Protein AF-A0A7Z9Y4Q0-F1 (afdb_monomer_lite)

Structure (mmCIF, N/CA/C/O backbone):
data_AF-A0A7Z9Y4Q0-F1
#
_entry.id   AF-A0A7Z9Y4Q0-F1
#
loop_
_atom_site.group_PDB
_atom_site.id
_atom_site.type_symbol
_atom_site.label_atom_id
_atom_site.label_alt_id
_atom_site.label_comp_id
_atom_site.label_asym_id
_atom_site.label_entity_id
_atom_site.label_seq_id
_atom_site.pdbx_PDB_ins_code
_atom_site.Cartn_x
_atom_site.Cartn_y
_atom_site.Cartn_z
_atom_site.occupancy
_atom_site.B_iso_or_equiv
_atom_site.auth_seq_id
_atom_site.auth_comp_id
_atom_site.auth_asym_id
_atom_site.auth_atom_id
_atom_site.pdbx_PDB_model_num
ATOM 1 N N . MET A 1 1 ? 38.533 -60.252 36.536 1.00 55.41 1 MET A N 1
ATOM 2 C CA . MET A 1 1 ? 38.771 -59.590 35.233 1.00 55.41 1 MET A CA 1
ATOM 3 C C . MET A 1 1 ? 37.546 -59.769 34.338 1.00 55.41 1 MET A C 1
ATOM 5 O O . MET A 1 1 ? 37.324 -60.876 33.869 1.00 55.41 1 MET A O 1
ATOM 9 N N . PRO A 1 2 ? 36.738 -58.717 34.130 1.00 46.12 2 PRO A N 1
ATOM 10 C CA . PRO A 1 2 ? 36.071 -58.530 32.841 1.00 46.12 2 PRO A CA 1
ATOM 11 C C . PRO A 1 2 ? 36.189 -57.073 32.365 1.00 46.12 2 PRO A C 1
ATOM 13 O O . PRO A 1 2 ? 35.669 -56.142 32.977 1.00 46.12 2 PRO A O 1
ATOM 16 N N . ARG A 1 3 ? 36.888 -56.881 31.244 1.00 55.41 3 ARG A N 1
ATOM 17 C CA . ARG A 1 3 ? 36.923 -55.628 30.482 1.00 55.41 3 ARG A CA 1
ATOM 18 C C . ARG A 1 3 ? 35.743 -55.606 29.503 1.00 55.41 3 ARG A C 1
ATOM 20 O O . ARG A 1 3 ? 35.457 -56.616 28.870 1.00 55.41 3 ARG A O 1
ATOM 27 N N . GLY A 1 4 ? 35.144 -54.430 29.295 1.00 58.31 4 GLY A N 1
ATOM 28 C CA . GLY A 1 4 ? 34.694 -54.064 27.945 1.00 58.31 4 GLY A CA 1
ATOM 29 C C . GLY A 1 4 ? 33.195 -53.974 27.637 1.00 58.31 4 GLY A C 1
ATOM 30 O O . GLY A 1 4 ? 32.804 -54.388 26.549 1.00 58.31 4 GLY A O 1
ATOM 31 N N . ARG A 1 5 ? 32.350 -53.369 28.487 1.00 57.22 5 ARG A N 1
ATOM 32 C CA . ARG A 1 5 ? 30.975 -52.980 28.076 1.00 57.22 5 ARG A CA 1
ATOM 33 C C . ARG A 1 5 ? 30.502 -51.604 28.569 1.00 57.22 5 ARG A C 1
ATOM 35 O O . ARG A 1 5 ? 29.332 -51.443 28.880 1.00 57.22 5 ARG A O 1
ATOM 42 N N . MET A 1 6 ? 31.370 -50.590 28.610 1.00 52.97 6 MET A N 1
ATOM 43 C CA . MET A 1 6 ? 30.935 -49.210 28.921 1.00 52.97 6 MET A CA 1
ATOM 44 C C . MET A 1 6 ? 31.474 -48.119 27.984 1.00 52.97 6 MET A C 1
ATOM 46 O O . MET A 1 6 ? 31.321 -46.941 28.262 1.00 52.97 6 MET A O 1
ATOM 50 N N . ALA A 1 7 ? 32.033 -48.479 26.825 1.00 54.50 7 ALA A N 1
ATOM 51 C CA . ALA A 1 7 ? 32.559 -47.499 25.863 1.00 54.50 7 ALA A CA 1
ATOM 52 C C . ALA A 1 7 ? 31.745 -47.387 24.556 1.00 54.50 7 ALA A C 1
ATOM 54 O O . ALA A 1 7 ? 32.204 -46.786 23.594 1.00 54.50 7 ALA A O 1
ATOM 55 N N . ARG A 1 8 ? 30.534 -47.965 24.484 1.00 54.72 8 ARG A N 1
ATOM 56 C CA . ARG A 1 8 ? 29.676 -47.927 23.273 1.00 54.72 8 ARG A CA 1
ATOM 57 C C . ARG A 1 8 ? 28.253 -47.408 23.511 1.00 54.72 8 ARG A C 1
ATOM 59 O O . ARG A 1 8 ? 27.342 -47.725 22.759 1.00 54.72 8 ARG A O 1
ATOM 66 N N . ARG A 1 9 ? 28.047 -46.597 24.553 1.00 51.66 9 ARG A N 1
ATOM 67 C CA . ARG A 1 9 ? 26.788 -45.849 24.776 1.00 51.66 9 ARG A CA 1
ATOM 68 C C . ARG A 1 9 ? 26.972 -44.329 24.876 1.00 51.66 9 ARG A C 1
ATOM 70 O O . ARG A 1 9 ? 26.021 -43.624 25.171 1.00 51.66 9 ARG A O 1
ATOM 77 N N . MET A 1 10 ? 28.162 -43.824 24.551 1.00 49.72 10 MET A N 1
ATOM 78 C CA . MET A 1 10 ? 28.512 -42.394 24.595 1.00 49.72 10 MET A CA 1
ATOM 79 C C . MET A 1 10 ? 28.909 -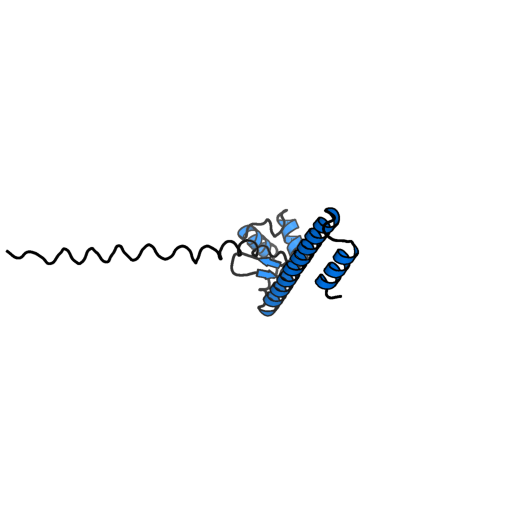41.837 23.209 1.00 49.72 10 MET A C 1
ATOM 81 O O . MET A 1 10 ? 29.642 -40.863 23.122 1.00 49.72 10 MET A O 1
ATOM 85 N N . ALA A 1 11 ? 28.463 -42.456 22.107 1.00 51.47 11 ALA A N 1
ATOM 86 C CA . ALA A 1 11 ? 28.828 -42.036 20.740 1.00 51.47 11 ALA A CA 1
ATOM 87 C C . ALA A 1 11 ? 27.633 -41.852 19.781 1.00 51.47 11 ALA A C 1
ATOM 89 O O . ALA A 1 11 ? 27.819 -41.604 18.595 1.00 51.47 11 ALA A O 1
ATOM 90 N N . HIS A 1 12 ? 26.395 -41.926 20.283 1.00 49.66 12 HIS A N 1
ATOM 91 C CA . HIS A 1 12 ? 25.188 -41.642 19.487 1.00 49.66 12 HIS A CA 1
ATOM 92 C C . HIS A 1 12 ? 24.415 -40.402 19.964 1.00 49.66 12 HIS A C 1
ATOM 94 O O . HIS A 1 12 ? 23.360 -40.087 19.419 1.00 49.66 12 HIS A O 1
ATOM 100 N N . MET A 1 13 ? 24.956 -39.652 20.932 1.00 51.56 13 MET A N 1
ATOM 101 C CA . MET A 1 13 ? 24.313 -38.461 21.507 1.00 51.56 13 MET A CA 1
ATOM 102 C C . MET A 1 13 ? 24.942 -37.128 21.058 1.00 51.56 13 MET A C 1
ATOM 104 O O . MET A 1 13 ? 24.653 -36.087 21.634 1.00 51.56 13 MET A O 1
ATOM 108 N N . THR A 1 14 ? 25.776 -37.129 20.013 1.00 52.44 14 THR A N 1
ATOM 109 C CA . THR A 1 14 ? 26.427 -35.911 19.477 1.00 52.44 14 THR A CA 1
ATOM 110 C C . THR A 1 14 ? 26.323 -35.758 17.954 1.00 52.44 14 THR A C 1
ATOM 112 O O . THR A 1 14 ? 26.947 -34.873 17.380 1.00 52.44 14 THR A O 1
ATOM 115 N N . ALA A 1 15 ? 25.466 -36.540 17.285 1.00 52.34 15 ALA A N 1
ATOM 116 C CA . ALA A 1 15 ? 25.267 -36.483 15.827 1.00 52.34 15 ALA A CA 1
ATOM 117 C C . ALA A 1 15 ? 23.812 -36.183 15.398 1.00 52.34 15 ALA A C 1
ATOM 119 O O . ALA A 1 15 ? 23.385 -36.554 14.309 1.00 52.34 15 ALA A O 1
ATOM 120 N N . ARG A 1 16 ? 23.025 -35.500 16.245 1.00 50.88 16 ARG A N 1
ATOM 121 C CA . ARG A 1 16 ? 21.667 -34.997 15.917 1.00 50.88 16 ARG A CA 1
ATOM 122 C C . ARG A 1 16 ? 21.497 -33.482 16.094 1.00 50.88 16 ARG A C 1
ATOM 124 O O . ARG A 1 16 ? 20.386 -32.969 16.141 1.00 50.88 16 ARG A O 1
ATOM 131 N N . ARG A 1 17 ? 22.599 -32.736 16.146 1.00 51.94 17 ARG A N 1
ATOM 132 C CA . ARG A 1 17 ? 22.615 -31.268 16.093 1.00 51.94 17 ARG A CA 1
ATOM 133 C C . ARG A 1 17 ? 23.645 -30.860 15.055 1.00 51.94 17 ARG A C 1
ATOM 135 O O . ARG A 1 17 ? 24.815 -30.831 15.400 1.00 51.94 17 ARG A O 1
ATOM 142 N N . ARG A 1 18 ? 23.213 -30.627 13.809 1.00 50.28 18 ARG A N 1
ATOM 143 C CA . ARG A 1 18 ? 23.901 -29.901 12.706 1.00 50.28 18 ARG A CA 1
ATOM 144 C C . ARG A 1 18 ? 23.448 -30.457 11.348 1.00 50.28 18 ARG A C 1
ATOM 146 O O . ARG A 1 18 ? 24.232 -31.037 10.614 1.00 50.28 18 ARG A O 1
ATOM 153 N N . ARG A 1 19 ? 22.157 -30.327 11.032 1.00 48.06 19 ARG A N 1
ATOM 154 C CA . ARG A 1 19 ? 21.608 -30.414 9.657 1.00 48.06 19 ARG A CA 1
ATOM 155 C C . ARG A 1 19 ? 20.165 -29.892 9.638 1.00 48.06 19 ARG A C 1
ATOM 157 O O . ARG A 1 19 ? 19.253 -30.547 9.168 1.00 48.06 19 ARG A O 1
ATOM 164 N N . MET A 1 20 ? 19.935 -28.723 10.233 1.00 48.62 20 MET A N 1
ATOM 165 C CA . MET A 1 20 ? 18.622 -28.052 10.226 1.00 48.62 20 MET A CA 1
ATOM 166 C C . MET A 1 20 ? 18.779 -26.527 10.252 1.00 48.62 20 MET A C 1
ATOM 168 O O . MET A 1 20 ? 18.068 -25.805 10.931 1.00 48.62 20 MET A O 1
ATOM 172 N N . THR A 1 21 ? 19.741 -26.021 9.495 1.00 52.03 21 THR A N 1
ATOM 173 C CA . THR A 1 21 ? 19.941 -24.593 9.223 1.00 52.03 21 THR A CA 1
ATOM 174 C C . THR A 1 21 ? 20.580 -24.576 7.843 1.00 52.03 21 THR A C 1
ATOM 176 O O . THR A 1 21 ? 21.736 -24.950 7.745 1.00 52.03 21 THR A O 1
ATOM 179 N N . VAL A 1 22 ? 19.824 -24.540 6.742 1.00 49.81 22 VAL A N 1
ATOM 180 C CA . VAL A 1 22 ? 19.744 -23.326 5.903 1.00 49.81 22 VAL A CA 1
ATOM 181 C C . VAL A 1 22 ? 18.363 -23.163 5.231 1.00 49.81 22 VAL A C 1
ATOM 183 O O . VAL A 1 22 ? 18.020 -22.074 4.790 1.00 49.81 22 VAL A O 1
ATOM 186 N N . ARG A 1 23 ? 17.483 -24.176 5.211 1.00 50.44 23 ARG A N 1
ATOM 187 C CA . ARG A 1 23 ? 16.223 -24.078 4.434 1.00 50.44 23 ARG A CA 1
ATOM 188 C C . ARG A 1 23 ? 15.081 -23.299 5.104 1.00 50.44 23 ARG A C 1
ATOM 190 O O . ARG A 1 23 ? 14.079 -23.018 4.460 1.00 50.44 23 ARG A O 1
ATOM 197 N N . ARG A 1 24 ? 15.224 -22.914 6.377 1.00 49.34 24 ARG A N 1
ATOM 198 C CA . ARG A 1 24 ? 14.194 -22.174 7.142 1.00 49.34 24 ARG A CA 1
ATOM 199 C C . ARG A 1 24 ? 14.484 -20.683 7.331 1.00 49.34 24 ARG A C 1
ATOM 201 O O . ARG A 1 24 ? 13.749 -20.016 8.054 1.00 49.34 24 ARG A O 1
ATOM 208 N N . MET A 1 25 ? 15.541 -20.158 6.706 1.00 41.62 25 MET A N 1
ATOM 209 C CA . MET A 1 25 ? 15.974 -18.772 6.929 1.00 41.62 25 MET A CA 1
ATOM 210 C C . MET A 1 25 ? 15.706 -17.825 5.752 1.00 41.62 25 MET A C 1
ATOM 212 O O . MET A 1 25 ? 15.742 -16.615 5.946 1.00 41.62 25 MET A O 1
ATOM 216 N N . MET A 1 26 ? 15.346 -18.333 4.567 1.00 41.91 26 MET A N 1
ATOM 217 C CA . MET A 1 26 ? 15.029 -17.473 3.414 1.00 41.91 26 MET A CA 1
ATOM 218 C C . MET A 1 26 ? 13.556 -17.046 3.324 1.00 41.91 26 MET A C 1
ATOM 220 O O . MET A 1 26 ? 13.262 -16.019 2.723 1.00 41.91 26 MET A O 1
ATOM 224 N N . THR A 1 27 ? 12.619 -17.725 3.994 1.00 50.84 27 THR A N 1
ATOM 225 C CA . THR A 1 27 ? 11.202 -17.302 3.992 1.00 50.84 27 THR A CA 1
ATOM 226 C C . THR A 1 27 ? 10.884 -16.199 5.006 1.00 50.84 27 THR A C 1
ATOM 228 O O . THR A 1 27 ? 9.819 -15.590 4.943 1.00 50.84 27 THR A O 1
ATOM 231 N N . ARG A 1 28 ? 11.804 -15.887 5.932 1.00 49.44 28 ARG A N 1
ATOM 232 C CA . ARG A 1 28 ? 11.578 -14.873 6.980 1.00 49.44 28 ARG A CA 1
ATOM 233 C C . ARG A 1 28 ? 11.898 -13.440 6.557 1.00 49.44 28 ARG A C 1
ATOM 235 O O . ARG A 1 28 ? 11.404 -12.521 7.202 1.00 49.44 28 ARG A O 1
ATOM 242 N N . ARG A 1 29 ? 12.664 -13.230 5.479 1.00 46.72 29 ARG A N 1
ATOM 243 C CA . ARG A 1 29 ? 12.929 -11.874 4.962 1.00 46.72 29 ARG A CA 1
ATOM 244 C C . ARG A 1 29 ? 11.830 -11.337 4.040 1.00 46.72 29 ARG A C 1
ATOM 246 O O . ARG A 1 29 ? 11.662 -10.129 3.995 1.00 46.72 29 ARG A O 1
ATOM 253 N N . ARG A 1 30 ? 11.015 -12.194 3.406 1.00 47.81 30 ARG A N 1
ATOM 254 C CA . ARG A 1 30 ? 9.856 -11.743 2.605 1.00 47.81 30 ARG A CA 1
ATOM 255 C C . ARG A 1 30 ? 8.615 -11.379 3.434 1.00 47.81 30 ARG A C 1
ATOM 257 O O . ARG A 1 30 ? 7.822 -10.561 3.004 1.00 47.81 30 ARG A O 1
ATOM 264 N N . ARG A 1 31 ? 8.463 -11.915 4.652 1.00 50.53 31 ARG A N 1
ATOM 265 C CA . ARG A 1 31 ? 7.268 -11.681 5.496 1.00 50.53 31 ARG A CA 1
ATOM 266 C C . ARG A 1 31 ? 7.283 -10.394 6.326 1.00 50.53 31 ARG A C 1
ATOM 268 O O . ARG A 1 31 ? 6.286 -10.095 6.967 1.00 50.53 31 ARG A O 1
ATOM 275 N N . ARG A 1 32 ? 8.399 -9.656 6.372 1.00 47.38 32 ARG A N 1
ATOM 276 C CA . ARG A 1 32 ? 8.495 -8.426 7.182 1.00 47.38 32 ARG A CA 1
ATOM 277 C C . ARG A 1 32 ? 8.100 -7.150 6.442 1.00 47.38 32 ARG A C 1
ATOM 279 O O . ARG A 1 32 ? 7.887 -6.153 7.111 1.00 47.38 32 ARG A O 1
ATOM 286 N N . ARG A 1 33 ? 7.963 -7.185 5.111 1.00 46.66 33 ARG A N 1
ATOM 287 C CA . ARG A 1 33 ? 7.375 -6.068 4.353 1.00 46.66 33 ARG A CA 1
ATOM 288 C C . ARG A 1 33 ? 5.846 -6.148 4.235 1.00 46.66 33 ARG A C 1
ATOM 290 O O . ARG A 1 33 ? 5.220 -5.116 4.122 1.00 46.66 33 ARG A O 1
ATOM 297 N N . ARG A 1 34 ? 5.243 -7.334 4.398 1.00 48.69 34 ARG A N 1
ATOM 298 C CA . ARG A 1 34 ? 3.781 -7.561 4.318 1.00 48.69 34 ARG A CA 1
ATOM 299 C C . ARG A 1 34 ? 3.010 -7.385 5.640 1.00 48.69 34 ARG A C 1
ATOM 301 O O . ARG A 1 34 ? 1.982 -8.014 5.836 1.00 48.69 34 ARG A O 1
ATOM 308 N N . ARG A 1 35 ? 3.551 -6.650 6.618 1.00 46.69 35 ARG A N 1
ATOM 309 C CA . ARG A 1 35 ? 2.926 -6.480 7.955 1.00 46.69 35 ARG A CA 1
ATOM 310 C C . ARG A 1 35 ? 2.582 -5.037 8.299 1.00 46.69 35 ARG A C 1
ATOM 312 O O . ARG A 1 35 ? 2.320 -4.726 9.451 1.00 46.69 35 ARG A O 1
ATOM 319 N N . ARG A 1 36 ? 2.620 -4.170 7.300 1.00 46.72 36 ARG A N 1
ATOM 320 C CA . ARG A 1 36 ? 2.052 -2.830 7.361 1.00 46.72 36 ARG A CA 1
ATOM 321 C C . ARG A 1 36 ? 1.250 -2.665 6.090 1.00 46.72 36 ARG A C 1
ATOM 323 O O . ARG A 1 36 ? 1.656 -1.954 5.186 1.00 46.72 36 ARG A O 1
ATOM 330 N N . ILE A 1 37 ? 0.202 -3.472 5.982 1.00 42.94 37 ILE A N 1
ATOM 331 C CA . ILE A 1 37 ? -0.806 -3.250 4.961 1.00 42.94 37 ILE A CA 1
ATOM 332 C C . ILE A 1 37 ? -1.737 -2.227 5.592 1.00 42.94 37 ILE A C 1
ATOM 334 O O . ILE A 1 37 ? -2.675 -2.564 6.308 1.00 42.94 37 ILE A O 1
ATOM 338 N N . ILE A 1 38 ? -1.373 -0.963 5.408 1.00 46.12 38 ILE A N 1
ATOM 339 C CA . ILE A 1 38 ? -2.318 0.135 5.510 1.00 46.12 38 ILE A CA 1
ATOM 340 C C . ILE A 1 38 ? -3.074 0.052 4.196 1.00 46.12 38 ILE A C 1
ATOM 342 O O . ILE A 1 38 ? -2.701 0.684 3.211 1.00 46.12 38 ILE A O 1
ATOM 346 N N . LEU A 1 39 ? -4.093 -0.805 4.142 1.00 44.69 39 LEU A N 1
ATOM 347 C CA . LEU A 1 39 ? -5.025 -0.699 3.037 1.00 44.69 39 LEU A CA 1
ATOM 348 C C . LEU A 1 39 ? -5.765 0.610 3.266 1.00 44.69 39 LEU A C 1
ATOM 350 O O . LEU A 1 39 ? -6.394 0.793 4.313 1.00 44.69 39 LEU A O 1
ATOM 354 N N . ALA A 1 40 ? -5.660 1.525 2.309 1.00 38.88 40 ALA A N 1
ATOM 355 C CA . ALA A 1 40 ? -6.424 2.759 2.275 1.00 38.88 40 ALA A CA 1
ATOM 356 C C . ALA A 1 40 ? -7.894 2.483 2.666 1.00 38.88 40 ALA A C 1
ATOM 358 O O . ALA A 1 40 ? -8.668 1.951 1.874 1.00 38.88 40 ALA A O 1
ATOM 359 N N . GLY A 1 41 ? -8.280 2.791 3.914 1.00 49.22 41 GLY A N 1
ATOM 360 C CA . GLY A 1 41 ? -9.563 2.305 4.442 1.00 49.22 41 GLY A CA 1
ATOM 361 C C . GLY A 1 41 ? -9.730 2.174 5.959 1.00 49.22 41 GLY A C 1
ATOM 362 O O . GLY A 1 41 ? -10.859 1.936 6.373 1.00 49.22 41 GLY A O 1
ATOM 363 N N . GLY A 1 42 ? -8.690 2.364 6.781 1.00 55.31 42 GLY A N 1
ATOM 364 C CA . GLY A 1 42 ? -8.806 2.284 8.249 1.00 55.31 42 GLY A CA 1
ATOM 365 C C . GLY A 1 42 ? -8.657 0.872 8.830 1.00 55.31 42 GLY A C 1
ATOM 366 O O . GLY A 1 42 ? -9.147 0.598 9.920 1.00 55.31 42 GLY A O 1
ATOM 367 N N . MET A 1 43 ? -8.001 -0.049 8.119 1.00 57.09 43 MET A N 1
ATOM 368 C CA . MET A 1 43 ? -7.668 -1.364 8.679 1.00 57.09 43 MET A CA 1
ATOM 369 C C . MET A 1 43 ? -6.369 -1.291 9.480 1.00 57.09 43 MET A C 1
ATOM 371 O O . MET A 1 43 ? -5.359 -0.810 8.969 1.00 57.09 43 MET A O 1
ATOM 375 N N . ILE A 1 44 ? -6.390 -1.799 10.713 1.00 58.44 44 ILE A N 1
ATOM 376 C CA . ILE A 1 44 ? -5.221 -1.839 11.594 1.00 58.44 44 ILE A CA 1
ATOM 377 C C . ILE A 1 44 ? -4.937 -3.284 11.992 1.00 58.44 44 ILE A C 1
ATOM 379 O O . ILE A 1 44 ? -5.810 -4.018 12.457 1.00 58.44 44 ILE A O 1
ATOM 383 N N . ALA A 1 45 ? -3.690 -3.705 11.802 1.00 54.06 45 ALA A N 1
ATOM 384 C CA . ALA A 1 45 ? -3.217 -5.004 12.254 1.00 54.06 45 ALA A CA 1
ATOM 385 C C . ALA A 1 45 ? -2.746 -4.908 13.711 1.00 54.06 45 ALA A C 1
ATOM 387 O O . ALA A 1 45 ? -1.678 -4.358 13.971 1.00 54.06 45 ALA A O 1
ATOM 388 N N . LEU A 1 46 ? -3.512 -5.474 14.646 1.00 51.97 46 LEU A N 1
ATOM 389 C CA . LEU A 1 46 ? -3.089 -5.635 16.039 1.00 51.97 46 LEU A CA 1
ATOM 390 C C . LEU A 1 46 ? -2.360 -6.981 16.183 1.00 51.97 46 LEU A C 1
ATOM 392 O O . LEU A 1 46 ? -2.950 -8.067 16.185 1.00 51.97 46 LEU A O 1
ATOM 396 N N . GLY A 1 47 ? -1.032 -6.922 16.286 1.00 52.91 47 GLY A N 1
ATOM 397 C CA . GLY A 1 47 ? -0.182 -8.097 16.464 1.00 52.91 47 GLY A CA 1
ATOM 398 C C . GLY A 1 47 ? -0.062 -9.010 15.230 1.00 52.91 47 GLY A C 1
ATOM 399 O O . GLY A 1 47 ? -0.099 -8.590 14.077 1.00 52.91 47 GLY A O 1
ATOM 400 N N . THR A 1 48 ? 0.208 -10.304 15.458 1.00 46.06 48 THR A N 1
ATOM 401 C CA . THR A 1 48 ? 0.541 -11.259 14.373 1.00 46.06 48 THR A CA 1
ATOM 402 C C . THR A 1 48 ? -0.613 -12.133 13.888 1.00 46.06 48 THR A C 1
ATOM 404 O O . THR A 1 48 ? -0.375 -12.971 13.016 1.00 46.06 48 THR A O 1
ATOM 407 N N . ALA A 1 49 ? -1.803 -11.986 14.473 1.00 47.12 49 ALA A N 1
ATOM 408 C CA . ALA A 1 49 ? -2.898 -12.942 14.311 1.00 47.12 49 ALA A CA 1
ATOM 409 C C . ALA A 1 49 ? -4.225 -12.325 13.846 1.00 47.12 49 ALA A C 1
ATOM 411 O O . ALA A 1 49 ? -4.971 -13.037 13.185 1.00 47.12 49 ALA A O 1
ATOM 412 N N . ALA A 1 50 ? -4.501 -11.049 14.137 1.00 55.75 50 ALA A N 1
ATOM 413 C CA . ALA A 1 50 ? -5.773 -10.421 13.798 1.00 55.75 50 ALA A CA 1
ATOM 414 C C . ALA A 1 50 ? -5.555 -9.049 13.144 1.00 55.75 50 ALA A C 1
ATOM 416 O O . ALA A 1 50 ? -4.840 -8.193 13.667 1.00 55.75 50 ALA A O 1
ATOM 417 N N . VAL A 1 51 ? -6.161 -8.863 11.976 1.00 61.91 51 VAL A N 1
ATOM 418 C CA . VAL A 1 51 ? -6.374 -7.564 11.343 1.00 61.91 51 VAL A CA 1
ATOM 419 C C . VAL A 1 51 ? -7.807 -7.165 11.623 1.00 61.91 51 VAL A C 1
ATOM 421 O O . VAL A 1 51 ? -8.737 -7.944 11.403 1.00 61.91 51 VAL A O 1
ATOM 424 N N . TYR A 1 52 ? -7.964 -5.950 12.119 1.00 70.62 52 TYR A N 1
ATOM 425 C CA . TYR A 1 52 ? -9.252 -5.391 12.450 1.00 70.62 52 TYR A CA 1
ATOM 426 C C . TYR A 1 52 ? -9.604 -4.280 11.479 1.00 70.62 52 TYR A C 1
ATOM 428 O O . TYR A 1 52 ? -8.755 -3.478 11.072 1.00 70.62 52 TYR A O 1
ATOM 436 N N . LYS A 1 53 ? -10.881 -4.221 11.121 1.00 71.62 53 LYS A N 1
ATOM 437 C CA . LYS A 1 53 ? -11.420 -3.150 10.297 1.00 71.62 53 LYS A CA 1
ATOM 438 C C . LYS 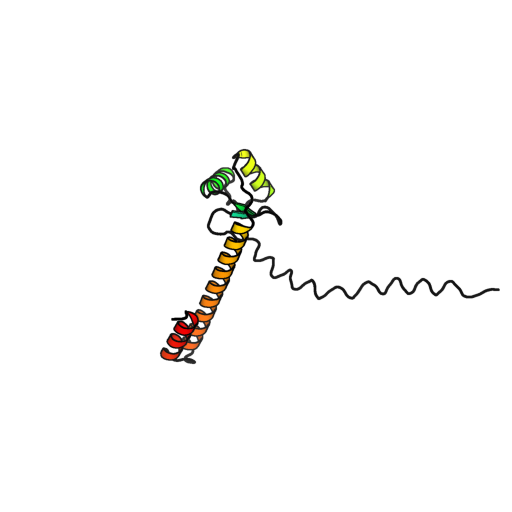A 1 53 ? -11.947 -2.058 11.214 1.00 71.62 53 LYS A C 1
ATOM 440 O O . LYS A 1 53 ? -12.833 -2.311 12.024 1.00 71.62 53 LYS A O 1
ATOM 445 N N . MET A 1 54 ? -11.417 -0.848 11.074 1.00 75.12 54 MET A N 1
ATOM 446 C CA . MET A 1 54 ? -11.924 0.327 11.778 1.00 75.12 54 MET A CA 1
ATOM 447 C C . MET A 1 54 ? -12.465 1.340 10.771 1.00 75.12 54 MET A C 1
ATOM 449 O O . MET A 1 54 ? -12.013 1.431 9.627 1.00 75.12 54 MET A O 1
ATOM 453 N N . SER A 1 55 ? -13.474 2.108 11.177 1.00 78.00 55 SER A N 1
ATOM 454 C CA . SER A 1 55 ? -13.987 3.197 10.348 1.00 78.00 55 SER A CA 1
ATOM 455 C C . SER A 1 55 ? -12.980 4.345 10.293 1.00 78.00 55 SER A C 1
ATOM 457 O O . SER A 1 55 ? -12.317 4.644 11.283 1.00 78.00 55 SER A O 1
ATOM 459 N N . LYS A 1 56 ? -12.946 5.091 9.181 1.00 78.69 56 LYS A N 1
ATOM 460 C CA . LYS A 1 56 ? -12.140 6.326 9.054 1.00 78.69 56 LYS A CA 1
ATOM 461 C C . LYS A 1 56 ? -12.427 7.356 10.155 1.00 78.69 56 LYS A C 1
ATOM 463 O O . LYS A 1 56 ? -11.573 8.166 10.490 1.00 78.69 56 LYS A O 1
ATOM 468 N N . LYS A 1 57 ? -13.652 7.355 10.690 1.00 82.19 57 LYS A N 1
ATOM 469 C CA . LYS A 1 57 ? -14.025 8.223 11.815 1.00 82.19 57 LYS A CA 1
ATOM 470 C C . LYS A 1 57 ? -13.388 7.760 13.120 1.00 82.19 57 LYS A C 1
ATOM 472 O O . LYS A 1 57 ? -13.040 8.586 13.950 1.00 82.19 57 LYS A O 1
ATOM 477 N N . ASP A 1 58 ? -13.246 6.455 13.293 1.00 82.94 58 ASP A N 1
ATOM 478 C CA . ASP A 1 58 ? -12.708 5.873 14.516 1.00 82.94 58 ASP A CA 1
ATOM 479 C C . ASP A 1 58 ? -11.187 5.989 14.553 1.00 82.94 58 ASP A C 1
ATOM 481 O O . ASP A 1 58 ? -10.638 6.334 15.594 1.00 82.94 58 ASP A O 1
ATOM 485 N N . THR A 1 59 ? -10.517 5.856 13.404 1.00 81.50 59 THR A N 1
ATOM 486 C CA . THR A 1 59 ? -9.089 6.183 13.302 1.00 81.50 59 THR A CA 1
ATOM 487 C C . THR A 1 59 ? -8.835 7.647 13.660 1.00 81.50 59 THR A C 1
ATOM 489 O O . THR A 1 59 ? -7.982 7.917 14.492 1.00 81.50 59 THR A O 1
ATOM 492 N N . GLN A 1 60 ? -9.631 8.589 13.137 1.00 84.81 60 GLN A N 1
ATOM 493 C CA . GLN A 1 60 ? -9.502 10.013 13.485 1.00 84.81 60 GLN A CA 1
ATOM 494 C C . GLN A 1 60 ? -9.705 10.281 14.979 1.00 84.81 60 GLN A C 1
ATOM 496 O O . GLN A 1 60 ? -8.959 11.054 15.567 1.00 84.81 60 GLN A O 1
ATOM 501 N N . ARG A 1 61 ? -10.668 9.613 15.623 1.00 86.19 61 ARG A N 1
ATOM 502 C CA . ARG A 1 61 ? -10.878 9.747 17.074 1.00 86.19 61 ARG A CA 1
ATOM 503 C C . ARG A 1 61 ? -9.675 9.255 17.879 1.00 86.19 61 ARG A C 1
ATOM 505 O O . ARG A 1 61 ? -9.306 9.890 18.862 1.00 86.19 61 ARG A O 1
ATOM 512 N N . ILE A 1 62 ? -9.053 8.151 17.461 1.00 83.00 62 ILE A N 1
ATOM 513 C CA . ILE A 1 62 ? -7.829 7.630 18.088 1.00 83.00 62 ILE A CA 1
ATOM 514 C C . ILE A 1 62 ? -6.675 8.625 17.907 1.00 83.00 62 ILE A C 1
ATOM 516 O O . ILE A 1 62 ? -5.925 8.874 18.852 1.00 83.00 62 ILE A O 1
ATOM 520 N N . GLU A 1 63 ? -6.563 9.242 16.731 1.00 86.38 63 GLU A N 1
ATOM 521 C CA . GLU A 1 63 ? -5.550 10.262 16.441 1.00 86.38 63 GLU A CA 1
ATOM 522 C C . GLU A 1 63 ? -5.736 11.525 17.280 1.00 86.38 63 GLU A C 1
ATOM 524 O O . GLU A 1 63 ? -4.778 12.024 17.867 1.00 86.38 63 GLU A O 1
ATOM 529 N N . GLU A 1 64 ? -6.969 12.014 17.397 1.00 87.06 64 GLU A N 1
ATOM 530 C CA . GLU A 1 64 ? -7.313 13.160 18.241 1.00 87.06 64 GLU A CA 1
ATOM 531 C C . GLU A 1 64 ? -7.042 12.879 19.725 1.00 87.06 64 GLU A C 1
ATOM 533 O O . GLU A 1 64 ? -6.580 13.765 20.444 1.00 87.06 64 GLU A O 1
ATOM 538 N N . HIS A 1 65 ? -7.295 11.649 20.183 1.00 86.50 65 HIS A N 1
ATOM 539 C CA . HIS A 1 65 ? -7.102 11.259 21.579 1.00 86.50 65 HIS A CA 1
ATOM 540 C C . HIS A 1 65 ? -5.625 11.071 21.945 1.00 86.50 65 HIS A C 1
ATOM 542 O O . HIS A 1 65 ? -5.184 11.480 23.018 1.00 86.50 65 HIS A O 1
ATOM 548 N N . THR A 1 66 ? -4.847 10.447 21.061 1.00 83.25 66 THR A N 1
ATOM 549 C CA . THR A 1 66 ? -3.458 10.054 21.351 1.00 83.25 66 THR A CA 1
ATOM 550 C C . THR A 1 66 ? -2.408 11.004 20.773 1.00 83.25 66 THR A C 1
ATOM 552 O O . THR A 1 66 ? -1.240 10.948 21.164 1.00 83.25 66 THR A O 1
ATOM 555 N N . GLY A 1 67 ? -2.798 11.881 19.844 1.00 84.12 67 GLY A N 1
ATOM 556 C CA . GLY A 1 67 ? -1.908 12.801 19.134 1.00 84.12 67 GLY A CA 1
ATOM 557 C C . GLY A 1 67 ? -0.951 12.121 18.148 1.00 84.12 67 GLY A C 1
ATOM 558 O O . GLY A 1 67 ? -0.057 12.780 17.617 1.00 84.12 67 GLY A O 1
ATOM 559 N N . LYS A 1 68 ? -1.105 10.813 17.918 1.00 85.06 68 LYS A N 1
ATOM 560 C CA . LYS A 1 68 ? -0.317 10.001 16.983 1.00 85.06 68 LYS A CA 1
ATOM 561 C C . LYS A 1 68 ? -1.256 9.249 16.052 1.00 85.06 68 LYS A C 1
ATOM 563 O O . LYS A 1 68 ? -2.392 8.968 16.421 1.00 85.06 68 LYS A O 1
ATOM 568 N N . THR A 1 69 ? -0.765 8.892 14.868 1.00 81.44 69 THR A N 1
ATOM 569 C CA . THR A 1 69 ? -1.518 8.018 13.963 1.00 81.44 69 THR A CA 1
ATOM 570 C C . THR A 1 69 ? -1.745 6.657 14.613 1.00 81.44 69 THR A C 1
ATOM 572 O O . THR A 1 69 ? -0.922 6.182 15.402 1.00 81.44 69 THR A O 1
ATOM 575 N N . ALA A 1 70 ? -2.847 6.002 14.256 1.00 76.44 70 ALA A N 1
ATOM 576 C CA . ALA A 1 70 ? -3.166 4.669 14.765 1.00 76.44 70 ALA A CA 1
ATOM 577 C C . ALA A 1 70 ? -2.115 3.600 14.373 1.00 76.44 70 ALA A C 1
ATOM 579 O O . ALA A 1 70 ? -2.081 2.514 14.942 1.00 76.44 70 ALA A O 1
ATOM 580 N N . GLU A 1 71 ? -1.226 3.932 13.433 1.00 70.81 71 GLU A N 1
ATOM 581 C CA . GLU A 1 71 ? -0.115 3.109 12.944 1.00 70.81 71 GLU A CA 1
ATOM 582 C C . GLU A 1 71 ? 1.189 3.309 13.729 1.00 70.81 71 GLU A C 1
ATOM 584 O O . GLU A 1 71 ? 2.021 2.399 13.804 1.00 70.81 71 GLU A O 1
ATOM 589 N N . ASP A 1 72 ? 1.380 4.508 14.285 1.00 80.50 72 ASP A N 1
ATOM 590 C CA . ASP A 1 72 ? 2.541 4.869 15.100 1.00 80.50 72 ASP A CA 1
ATOM 591 C C . ASP A 1 72 ? 2.332 4.543 16.586 1.00 80.50 72 ASP A C 1
ATOM 593 O O . ASP A 1 72 ? 3.279 4.589 17.381 1.00 80.50 72 ASP A O 1
ATOM 597 N N . LEU A 1 73 ? 1.093 4.223 16.966 1.00 80.12 73 LEU A N 1
ATOM 598 C CA . LEU A 1 73 ? 0.730 3.758 18.295 1.00 80.12 73 LEU A CA 1
ATOM 599 C C . LEU A 1 73 ? 1.253 2.345 18.545 1.00 80.12 73 LEU A C 1
ATOM 601 O O . LEU A 1 73 ? 1.255 1.481 17.666 1.00 80.12 73 LEU A O 1
ATOM 605 N N . SER A 1 74 ? 1.698 2.102 19.775 1.00 83.06 74 SER A N 1
ATOM 606 C CA . SER A 1 74 ? 1.974 0.735 20.205 1.00 83.06 74 SER A CA 1
ATOM 607 C C . SER A 1 74 ? 0.674 -0.061 20.349 1.00 83.06 74 SER A C 1
ATOM 609 O O . SER A 1 74 ? -0.376 0.514 20.630 1.00 83.06 74 SER A O 1
ATOM 611 N N . ASP A 1 75 ? 0.751 -1.389 20.200 1.00 79.12 75 ASP A N 1
ATOM 612 C CA . ASP A 1 75 ? -0.410 -2.284 20.327 1.00 79.12 75 ASP A CA 1
ATOM 613 C C . ASP A 1 75 ? -1.184 -2.049 21.644 1.00 79.12 75 ASP A C 1
ATOM 615 O O . ASP A 1 75 ? -2.411 -2.059 21.655 1.00 79.12 75 ASP A O 1
ATOM 619 N N . GLU A 1 76 ? -0.470 -1.793 22.747 1.00 83.75 76 GLU A N 1
ATOM 620 C CA . GLU A 1 76 ? -1.054 -1.539 24.073 1.00 83.75 76 GLU A CA 1
ATOM 621 C C . GLU A 1 76 ? -1.777 -0.186 24.145 1.00 83.75 76 GLU A C 1
ATOM 623 O O . GLU A 1 76 ? -2.900 -0.109 24.642 1.00 83.75 76 GLU A O 1
ATOM 628 N N . GLU A 1 77 ? -1.159 0.878 23.624 1.00 84.12 77 GLU A N 1
ATOM 629 C CA . GLU A 1 77 ? -1.765 2.216 23.591 1.00 84.12 77 GLU A CA 1
ATOM 630 C C . GLU A 1 77 ? -2.977 2.258 22.653 1.00 84.12 77 GLU A C 1
ATOM 632 O O . GLU A 1 77 ? -3.982 2.896 22.966 1.00 84.12 77 GLU A O 1
ATOM 637 N N . LEU A 1 78 ? -2.905 1.554 21.520 1.00 82.81 78 LEU A N 1
ATOM 638 C CA . LEU A 1 78 ? -4.008 1.439 20.575 1.00 82.81 78 LEU A CA 1
ATOM 639 C C . LEU A 1 78 ? -5.188 0.684 21.199 1.00 82.81 78 LEU A C 1
ATOM 641 O O . LEU A 1 78 ? -6.322 1.145 21.102 1.00 82.81 78 LEU A O 1
ATOM 645 N N . GLN A 1 79 ? -4.931 -0.437 21.879 1.00 83.94 79 GLN A N 1
ATOM 646 C CA . GLN A 1 79 ? -5.964 -1.203 22.581 1.00 83.94 79 GLN A CA 1
ATOM 647 C C . GLN A 1 79 ? -6.655 -0.355 23.662 1.00 83.94 79 GLN A C 1
ATOM 649 O O . GLN A 1 79 ? -7.882 -0.348 23.733 1.00 83.94 79 GLN A O 1
ATOM 654 N N . ALA A 1 80 ? -5.882 0.395 24.455 1.00 87.44 80 ALA A N 1
ATOM 655 C CA . ALA A 1 80 ? -6.423 1.296 25.470 1.00 87.44 80 ALA A CA 1
ATOM 656 C C . ALA A 1 80 ? -7.286 2.406 24.848 1.00 87.44 80 ALA A C 1
ATOM 658 O O . ALA A 1 80 ? -8.394 2.655 25.311 1.00 87.44 80 ALA A O 1
ATOM 659 N N . ALA A 1 81 ? -6.831 3.020 23.749 1.00 85.62 81 ALA A N 1
ATOM 660 C CA . ALA A 1 81 ? -7.604 4.042 23.044 1.00 85.62 81 ALA A CA 1
ATOM 661 C C . ALA A 1 81 ? -8.918 3.490 22.462 1.00 85.62 81 ALA A C 1
ATOM 663 O O . ALA A 1 81 ? -9.937 4.178 22.483 1.00 85.62 81 ALA A O 1
ATOM 664 N N . ILE A 1 82 ? -8.916 2.251 21.964 1.00 84.06 82 ILE A N 1
ATOM 665 C CA . ILE A 1 82 ? -10.119 1.567 21.467 1.00 84.06 82 ILE A CA 1
ATOM 666 C C . ILE A 1 82 ? -11.131 1.344 22.595 1.00 84.06 82 ILE A C 1
ATOM 668 O O . ILE A 1 82 ? -12.325 1.571 22.393 1.00 84.06 82 ILE A O 1
ATOM 672 N N . GLU A 1 83 ? -10.658 0.905 23.763 1.00 87.81 83 GLU A N 1
ATOM 673 C CA . GLU A 1 83 ? -11.492 0.650 24.939 1.00 87.81 83 GLU A CA 1
ATOM 674 C C . GLU A 1 83 ? -12.073 1.950 25.512 1.00 87.81 83 GLU A C 1
ATOM 676 O O . GLU A 1 83 ? -13.286 2.035 25.722 1.00 87.81 83 GLU A O 1
ATOM 681 N N . ASP A 1 84 ? -11.244 2.988 25.662 1.00 88.62 84 ASP A N 1
ATOM 682 C CA . ASP A 1 84 ? -11.651 4.312 26.150 1.00 88.62 84 ASP A CA 1
ATOM 683 C C . ASP A 1 84 ? -12.688 4.970 25.229 1.00 88.62 84 ASP A C 1
ATOM 685 O O . ASP A 1 84 ? -13.676 5.546 25.692 1.00 88.62 84 ASP A O 1
ATOM 689 N N . LEU A 1 85 ? -12.493 4.863 23.912 1.00 86.81 85 LEU A N 1
ATOM 690 C CA . LEU A 1 85 ? -13.407 5.413 22.908 1.00 86.81 85 LEU A CA 1
ATOM 691 C C . LEU A 1 85 ? -14.590 4.484 22.599 1.00 86.81 85 LEU A C 1
ATOM 693 O O . LEU A 1 85 ? -15.451 4.854 21.797 1.00 86.81 85 LEU A O 1
ATOM 697 N N . GLN A 1 86 ? -14.6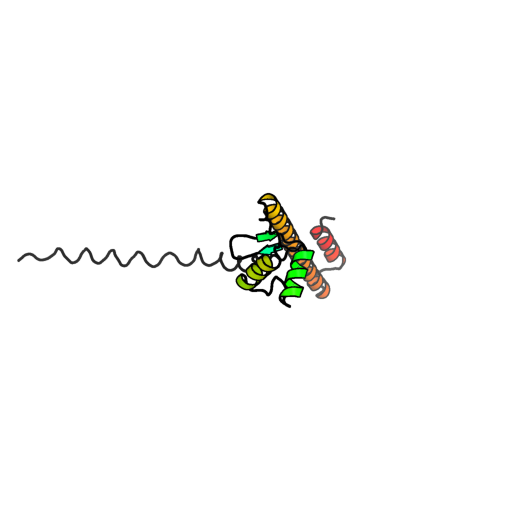43 3.301 23.222 1.00 83.88 86 GLN A N 1
ATOM 698 C CA . GLN A 1 86 ? -15.663 2.270 23.008 1.00 83.88 86 GLN A CA 1
ATOM 699 C C . GLN A 1 86 ? -15.911 1.981 21.520 1.00 83.88 86 G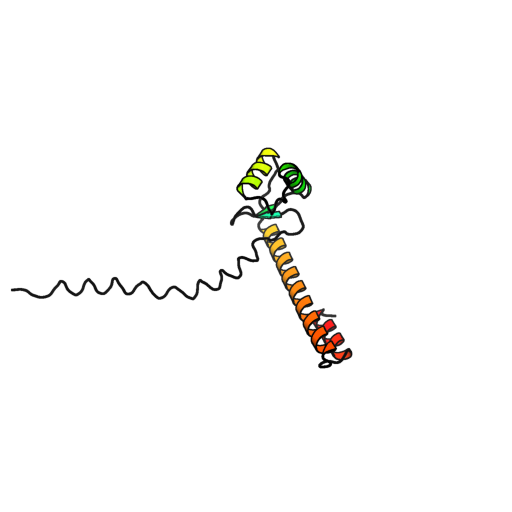LN A C 1
ATOM 701 O O . GLN A 1 86 ? -17.053 1.832 21.071 1.00 83.88 86 GLN A O 1
ATOM 706 N N . ILE A 1 87 ? -14.836 1.942 20.732 1.00 82.12 87 ILE A N 1
ATOM 707 C CA . ILE A 1 87 ? -14.921 1.722 19.289 1.00 82.12 87 ILE A CA 1
ATOM 708 C C . ILE A 1 87 ? -15.292 0.261 19.039 1.00 82.12 87 ILE A C 1
ATOM 710 O O . ILE A 1 87 ? -14.673 -0.655 19.580 1.00 82.12 87 ILE A O 1
ATOM 714 N N . GLN A 1 88 ? -16.301 0.038 18.197 1.00 74.06 88 GLN A N 1
ATOM 715 C CA . GLN A 1 88 ? -16.629 -1.304 17.728 1.00 74.06 88 GLN A CA 1
ATOM 716 C C . GLN A 1 88 ? -15.587 -1.742 16.708 1.00 74.06 88 GLN A C 1
ATOM 718 O O . GLN A 1 88 ? -15.381 -1.086 15.687 1.00 74.06 88 GLN A O 1
ATOM 723 N N . VAL A 1 89 ? -14.918 -2.845 17.020 1.00 72.44 89 VAL A N 1
ATOM 724 C CA . VAL A 1 89 ? -13.866 -3.410 16.193 1.00 72.44 89 VAL A CA 1
ATOM 725 C C . VAL A 1 89 ? -14.360 -4.739 15.653 1.00 72.44 89 VAL A C 1
ATOM 727 O O . VAL A 1 89 ? -14.556 -5.683 16.417 1.00 72.44 89 VAL A O 1
ATOM 730 N N . ASP A 1 90 ? -14.558 -4.803 14.340 1.00 74.62 90 ASP A N 1
ATOM 731 C CA . ASP A 1 90 ? -14.968 -6.031 13.673 1.00 74.62 90 ASP A CA 1
ATOM 732 C C . ASP A 1 90 ? -13.731 -6.812 13.214 1.00 74.62 90 ASP A C 1
ATOM 734 O O . ASP A 1 90 ? -12.797 -6.260 12.612 1.00 74.62 90 ASP A O 1
ATOM 738 N N . GLU A 1 91 ? -13.721 -8.115 13.506 1.00 68.75 91 GLU A N 1
ATOM 739 C CA . GLU A 1 91 ? -12.755 -9.042 12.922 1.00 68.75 91 GLU A CA 1
ATOM 740 C C . GLU A 1 91 ? -12.983 -9.106 11.412 1.00 68.75 91 GLU A C 1
ATOM 742 O O . GLU A 1 91 ? -14.105 -9.315 10.944 1.00 68.75 91 GLU A O 1
ATOM 747 N N . LEU A 1 92 ? -11.912 -8.920 10.641 1.00 68.62 92 LEU A N 1
ATOM 748 C CA . LEU A 1 92 ? -11.998 -9.005 9.192 1.00 68.62 92 LEU A CA 1
ATOM 749 C C . LEU A 1 92 ? -12.390 -10.439 8.797 1.00 68.62 92 LEU A C 1
ATOM 751 O O . LEU A 1 92 ? -11.789 -11.409 9.261 1.00 68.62 92 LEU A O 1
ATOM 755 N N . SER A 1 93 ? -13.412 -10.595 7.961 1.00 73.06 93 SER A N 1
ATOM 756 C CA . SER A 1 93 ? -13.854 -11.924 7.529 1.00 73.06 93 SER A CA 1
ATOM 757 C C . SER A 1 93 ? -12.878 -12.546 6.520 1.00 73.06 93 SER A C 1
ATOM 759 O O . SER A 1 93 ? -12.196 -11.832 5.785 1.00 73.06 93 SER A O 1
ATOM 761 N N . ASP A 1 94 ? -12.832 -13.881 6.417 1.00 72.69 94 ASP A N 1
ATOM 762 C CA . ASP A 1 94 ? -11.970 -14.595 5.451 1.00 72.69 94 ASP A CA 1
ATOM 763 C C . ASP A 1 94 ? -12.165 -14.112 3.999 1.00 72.69 94 ASP A C 1
ATOM 765 O O . ASP A 1 94 ? -11.220 -14.069 3.209 1.00 72.69 94 ASP A O 1
ATOM 769 N N . ALA A 1 95 ? -13.395 -13.728 3.642 1.00 72.69 95 ALA A N 1
ATOM 770 C CA . ALA A 1 95 ? -13.718 -13.184 2.327 1.00 72.69 95 ALA A CA 1
ATOM 771 C C . ALA A 1 95 ? -13.093 -11.795 2.107 1.00 72.69 95 ALA A C 1
ATOM 773 O O . ALA A 1 95 ? -12.516 -11.543 1.050 1.00 72.69 95 ALA A O 1
ATOM 774 N N . GLU A 1 96 ? -13.152 -10.920 3.113 1.00 69.12 96 GLU A N 1
ATOM 775 C CA . GLU A 1 96 ? -12.529 -9.593 3.070 1.00 69.12 96 GLU A CA 1
ATOM 776 C C . GLU A 1 96 ? -10.996 -9.687 3.099 1.00 69.12 96 GLU A C 1
ATOM 778 O O . GLU A 1 96 ? -10.328 -8.938 2.390 1.00 69.12 96 GLU A O 1
ATOM 783 N N . TYR A 1 97 ? -10.423 -10.653 3.828 1.00 70.50 97 TYR A N 1
ATOM 784 C CA . TYR A 1 97 ? -8.986 -10.950 3.768 1.00 70.50 97 TYR A CA 1
ATOM 785 C C . TYR A 1 97 ? -8.531 -11.331 2.358 1.00 70.50 97 TYR A C 1
ATOM 787 O O . TYR A 1 97 ? -7.481 -10.878 1.905 1.00 70.50 97 TYR A O 1
ATOM 795 N N . ALA A 1 98 ? -9.307 -12.159 1.655 1.00 73.38 98 ALA A N 1
ATOM 796 C CA . ALA A 1 98 ? -8.981 -12.556 0.290 1.00 73.38 98 ALA A CA 1
ATOM 797 C C . ALA A 1 98 ? -9.070 -11.375 -0.691 1.00 73.38 98 ALA A C 1
ATOM 799 O O . ALA A 1 98 ? -8.304 -11.303 -1.654 1.00 73.38 98 ALA A O 1
ATOM 800 N N . GLU A 1 99 ? -9.991 -10.443 -0.455 1.00 72.44 99 GLU A N 1
ATOM 801 C CA . GLU A 1 99 ? -10.147 -9.242 -1.272 1.00 72.44 99 GLU A CA 1
ATOM 802 C C . GLU A 1 99 ? -8.996 -8.251 -1.054 1.00 72.44 99 GLU A C 1
ATOM 804 O O . GLU A 1 99 ? -8.435 -7.745 -2.027 1.00 72.44 99 GLU A O 1
ATOM 809 N N . VAL A 1 100 ? -8.566 -8.079 0.199 1.00 69.56 100 VAL A N 1
ATOM 810 C CA . VAL A 1 100 ? -7.339 -7.364 0.579 1.00 69.56 100 VAL A CA 1
ATOM 811 C C . VAL A 1 100 ? -6.115 -7.979 -0.098 1.00 69.56 100 VAL A C 1
ATOM 813 O O . VAL A 1 100 ? -5.382 -7.277 -0.786 1.00 69.56 100 VAL A 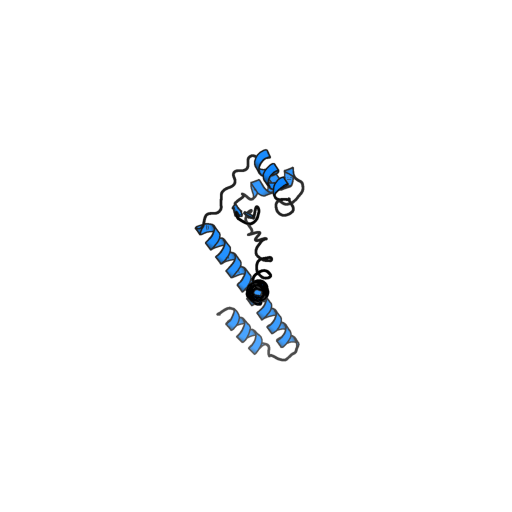O 1
ATOM 816 N N . GLU A 1 101 ? -5.925 -9.297 0.004 1.00 70.12 101 GLU A N 1
ATOM 817 C CA . GLU A 1 101 ? -4.774 -9.968 -0.614 1.00 70.12 101 GLU A CA 1
ATOM 818 C C . GLU A 1 101 ? -4.782 -9.827 -2.143 1.00 70.12 101 GLU A C 1
ATOM 820 O O . GLU A 1 101 ? -3.729 -9.700 -2.771 1.00 70.12 101 GLU A O 1
ATOM 825 N N . LYS A 1 102 ? -5.966 -9.816 -2.762 1.00 75.06 102 LYS A N 1
ATOM 826 C CA . LYS A 1 102 ? -6.113 -9.578 -4.199 1.00 75.06 102 LYS A CA 1
ATOM 827 C C . LYS A 1 102 ? -5.789 -8.131 -4.581 1.00 75.06 102 LYS A C 1
ATOM 829 O O . LYS A 1 102 ? -5.215 -7.935 -5.651 1.00 75.06 102 LYS A O 1
ATOM 834 N N . ALA A 1 103 ? -6.145 -7.158 -3.742 1.00 67.06 103 ALA A N 1
ATOM 835 C CA . ALA A 1 103 ? -5.805 -5.750 -3.930 1.00 67.06 103 ALA A CA 1
ATOM 836 C C . ALA A 1 103 ? -4.293 -5.517 -3.784 1.00 67.06 103 ALA A C 1
ATOM 838 O O . ALA A 1 103 ? -3.683 -4.996 -4.713 1.00 67.06 103 ALA A O 1
ATOM 839 N N . ASP A 1 104 ? -3.664 -6.028 -2.721 1.00 65.50 104 ASP A N 1
ATOM 840 C CA . ASP A 1 104 ? -2.202 -6.009 -2.549 1.00 65.50 104 ASP A CA 1
ATOM 841 C C . ASP A 1 104 ? -1.482 -6.690 -3.724 1.00 65.50 104 ASP A C 1
ATOM 843 O O . ASP A 1 104 ? -0.462 -6.216 -4.215 1.00 65.50 104 ASP A O 1
ATOM 847 N N . ALA A 1 105 ? -2.011 -7.814 -4.219 1.00 68.06 105 ALA A N 1
ATOM 848 C CA . ALA A 1 105 ? -1.437 -8.507 -5.370 1.00 68.06 105 ALA A CA 1
ATOM 849 C C . ALA A 1 105 ? -1.653 -7.770 -6.703 1.00 68.06 105 ALA A C 1
ATOM 851 O O . ALA A 1 105 ? -0.985 -8.100 -7.686 1.00 68.06 105 ALA A O 1
ATOM 852 N N . ALA A 1 106 ? -2.609 -6.842 -6.779 1.00 68.00 106 ALA A N 1
ATOM 853 C CA . ALA A 1 106 ? -2.770 -5.945 -7.917 1.00 68.00 106 ALA A CA 1
ATOM 854 C C . ALA A 1 106 ? -1.789 -4.771 -7.812 1.00 68.00 106 ALA A C 1
ATOM 856 O O . ALA A 1 106 ? -1.112 -4.482 -8.791 1.00 68.00 106 ALA A O 1
ATOM 857 N N . GLU A 1 107 ? -1.628 -4.192 -6.623 1.00 67.69 107 GLU A N 1
ATOM 858 C CA . GLU A 1 107 ? -0.678 -3.108 -6.352 1.00 67.69 107 GLU A CA 1
ATOM 859 C C . GLU A 1 107 ? 0.782 -3.568 -6.543 1.00 67.69 107 GLU A C 1
ATOM 861 O O . GLU A 1 107 ? 1.530 -2.931 -7.276 1.00 67.69 107 GLU A O 1
ATOM 866 N N . GLU A 1 108 ? 1.159 -4.765 -6.059 1.00 71.94 108 GLU A N 1
ATOM 867 C CA . GLU A 1 108 ? 2.479 -5.373 -6.337 1.00 71.94 108 GLU A CA 1
ATOM 868 C C . GLU A 1 108 ? 2.728 -5.558 -7.852 1.00 71.94 108 GLU A C 1
ATOM 870 O O . GLU A 1 108 ? 3.878 -5.555 -8.300 1.00 71.94 108 GLU A O 1
ATOM 875 N N . LYS A 1 109 ? 1.673 -5.752 -8.659 1.00 76.88 109 LYS A N 1
ATOM 876 C CA . LYS A 1 109 ? 1.809 -5.820 -10.121 1.00 76.88 109 LYS A CA 1
ATOM 877 C C . LYS A 1 109 ? 1.945 -4.432 -10.726 1.00 76.88 109 LYS A C 1
ATOM 879 O O . LYS A 1 109 ? 2.779 -4.285 -11.609 1.00 76.88 109 LYS A O 1
ATOM 884 N N . GLU A 1 110 ? 1.160 -3.451 -10.282 1.00 75.06 110 GLU A N 1
ATOM 885 C CA . GLU A 1 110 ? 1.279 -2.056 -10.728 1.00 75.06 110 GLU A CA 1
ATOM 886 C C . GLU A 1 110 ? 2.680 -1.500 -10.471 1.00 75.06 110 GLU A C 1
ATOM 888 O O . GLU A 1 110 ? 3.288 -0.973 -11.402 1.00 75.06 110 GLU A O 1
ATOM 893 N N . ASP A 1 111 ? 3.245 -1.733 -9.287 1.00 76.88 111 ASP A N 1
ATOM 894 C CA . ASP A 1 111 ? 4.628 -1.366 -8.970 1.00 76.88 111 ASP A CA 1
ATOM 895 C C . ASP A 1 111 ? 5.629 -2.028 -9.930 1.00 76.88 111 ASP A C 1
ATOM 897 O O . ASP A 1 111 ? 6.512 -1.359 -10.467 1.00 76.88 111 ASP A O 1
ATOM 901 N N . SER A 1 112 ? 5.463 -3.326 -10.222 1.00 82.31 112 SER A N 1
ATOM 902 C CA . SER A 1 112 ? 6.287 -4.015 -11.227 1.00 82.31 112 SER A CA 1
ATOM 903 C C . SER A 1 112 ? 6.150 -3.344 -12.599 1.00 82.31 112 SER A C 1
ATOM 905 O O . SER A 1 112 ? 7.153 -2.983 -13.210 1.00 82.31 112 SER A O 1
ATOM 907 N N . TYR A 1 113 ? 4.920 -3.094 -13.066 1.00 86.50 113 TYR A N 1
ATOM 908 C CA . TYR A 1 113 ? 4.678 -2.443 -14.356 1.00 86.50 113 TYR A CA 1
ATOM 909 C C . TYR A 1 113 ? 5.363 -1.073 -14.449 1.00 86.50 113 TYR A C 1
ATOM 911 O O . TYR A 1 113 ? 5.921 -0.747 -15.499 1.00 86.50 113 TYR A O 1
ATOM 919 N N . LEU A 1 114 ? 5.353 -0.282 -13.374 1.00 88.50 114 LEU A N 1
ATOM 920 C CA . LEU A 1 114 ? 6.047 1.004 -13.316 1.00 88.50 114 LEU A CA 1
ATOM 921 C C . LEU A 1 114 ? 7.572 0.839 -13.377 1.00 88.50 114 LEU A C 1
ATOM 923 O O . LEU A 1 114 ? 8.207 1.504 -14.200 1.00 88.50 114 LEU A O 1
ATOM 927 N N . ASP A 1 115 ? 8.143 -0.092 -12.608 1.00 90.56 115 ASP A N 1
ATOM 928 C CA . ASP A 1 115 ? 9.577 -0.420 -12.652 1.00 90.56 115 ASP A CA 1
ATOM 929 C C . ASP A 1 115 ? 10.017 -0.845 -14.067 1.00 90.56 115 ASP A C 1
ATOM 931 O O . ASP A 1 115 ? 11.092 -0.484 -14.560 1.00 90.56 115 ASP A O 1
ATOM 935 N N . GLU A 1 116 ? 9.192 -1.640 -14.752 1.00 89.56 116 GLU A N 1
ATOM 936 C CA . GLU A 1 116 ? 9.440 -2.064 -16.127 1.00 89.56 116 GLU A CA 1
ATOM 937 C C . GLU A 1 116 ? 9.416 -0.885 -17.116 1.00 89.56 116 GLU A C 1
ATOM 939 O O . GLU A 1 116 ? 10.250 -0.834 -18.028 1.00 89.56 116 GLU A O 1
ATOM 944 N N . LEU A 1 117 ? 8.498 0.070 -16.944 1.00 91.12 117 LEU A N 1
ATOM 945 C CA . LEU A 1 117 ? 8.411 1.270 -17.781 1.00 91.12 117 LEU A CA 1
ATOM 946 C C . LEU A 1 117 ? 9.596 2.218 -17.564 1.00 91.12 117 LEU A C 1
ATOM 948 O O . LEU A 1 117 ? 10.107 2.765 -18.543 1.00 91.12 117 LEU A O 1
ATOM 952 N N . GLU A 1 118 ? 10.068 2.373 -16.326 1.00 92.94 118 GLU A N 1
ATOM 953 C CA . GLU A 1 118 ? 11.263 3.165 -16.004 1.00 92.94 118 GLU A CA 1
ATOM 954 C C . GLU A 1 118 ? 12.501 2.599 -16.713 1.00 92.94 118 GLU A C 1
ATOM 956 O O . GLU A 1 118 ? 13.208 3.316 -17.421 1.00 92.94 118 GLU A O 1
ATOM 961 N N . ARG A 1 119 ? 12.703 1.275 -16.655 1.00 93.19 119 ARG A N 1
ATOM 962 C CA . ARG A 1 119 ? 13.807 0.614 -17.377 1.00 93.19 119 ARG A CA 1
ATOM 963 C C . ARG A 1 119 ? 13.734 0.822 -18.887 1.00 93.19 119 ARG A C 1
ATOM 965 O O . ARG A 1 119 ? 14.770 0.930 -19.541 1.00 93.19 119 ARG A O 1
ATOM 972 N N . LEU A 1 120 ? 12.534 0.833 -19.467 1.00 93.38 120 LEU A N 1
ATOM 973 C CA . LEU A 1 120 ? 12.364 1.104 -20.894 1.00 93.38 120 LEU A CA 1
ATOM 974 C C . LEU A 1 120 ? 12.691 2.563 -21.233 1.00 93.38 120 LEU A C 1
ATOM 976 O O . LEU A 1 120 ? 13.316 2.808 -22.265 1.00 93.38 120 LEU A O 1
ATOM 980 N N . ALA A 1 121 ? 12.321 3.513 -20.372 1.00 93.94 121 ALA A N 1
ATOM 981 C CA . ALA A 1 121 ? 12.668 4.919 -20.547 1.00 93.94 121 ALA A CA 1
ATOM 982 C C . ALA A 1 121 ? 14.193 5.116 -20.515 1.00 93.94 121 ALA A C 1
ATOM 984 O O . ALA A 1 121 ? 14.745 5.713 -21.438 1.00 93.94 121 ALA A O 1
ATOM 985 N N . ASP A 1 122 ? 14.886 4.495 -19.557 1.00 95.50 122 ASP A N 1
ATOM 986 C CA . ASP A 1 122 ? 16.352 4.511 -19.469 1.00 95.50 122 ASP A CA 1
ATOM 987 C C . ASP A 1 122 ? 17.032 3.991 -20.744 1.00 95.50 122 ASP A C 1
ATOM 989 O O . ASP A 1 122 ? 18.060 4.513 -21.182 1.00 95.50 122 ASP A O 1
ATOM 993 N N . LEU A 1 123 ? 16.502 2.915 -21.337 1.00 95.06 123 LEU A N 1
ATOM 994 C CA . LEU A 1 123 ? 17.046 2.336 -22.569 1.00 95.06 123 LEU A CA 1
ATOM 995 C C . LEU A 1 123 ? 16.832 3.256 -23.774 1.00 95.06 123 LEU A C 1
ATOM 997 O O . LEU A 1 123 ? 17.707 3.330 -24.642 1.00 95.06 123 LEU A O 1
ATOM 1001 N N . ARG A 1 124 ? 15.695 3.959 -23.818 1.00 94.62 124 ARG A N 1
ATOM 1002 C CA . ARG A 1 124 ? 15.388 4.961 -24.844 1.00 94.62 124 ARG A CA 1
ATOM 1003 C C . ARG A 1 124 ? 16.324 6.159 -24.726 1.00 94.62 124 ARG A C 1
ATOM 1005 O O . ARG A 1 124 ? 16.910 6.576 -25.716 1.00 94.62 124 ARG A O 1
ATOM 1012 N N . GLU A 1 125 ? 16.525 6.674 -23.514 1.00 95.00 125 GLU A N 1
ATOM 1013 C CA . GLU A 1 125 ? 17.430 7.803 -23.253 1.00 95.00 125 GLU A CA 1
ATOM 1014 C C . GLU A 1 125 ? 18.889 7.480 -23.587 1.00 95.00 125 GLU A C 1
ATOM 1016 O O . GLU A 1 125 ? 19.613 8.325 -24.111 1.00 95.00 125 GLU A O 1
ATOM 1021 N N . LYS A 1 126 ? 19.314 6.233 -23.362 1.00 94.50 126 LYS A N 1
ATOM 1022 C CA . LYS A 1 126 ? 20.637 5.740 -23.779 1.00 94.50 126 LYS A CA 1
ATOM 1023 C C . LYS A 1 126 ? 20.758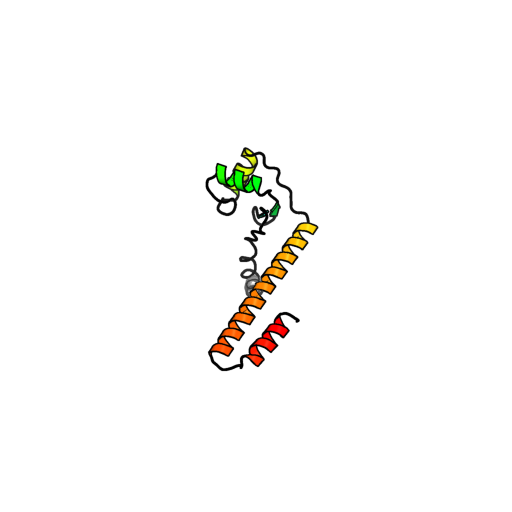 5.528 -25.293 1.00 94.50 126 LYS A C 1
ATOM 1025 O O . LYS A 1 126 ? 21.840 5.170 -25.755 1.00 94.50 126 LYS A O 1
ATOM 1030 N N . GLY A 1 127 ? 19.678 5.708 -26.056 1.00 93.88 127 GLY A N 1
ATOM 1031 C CA . GLY A 1 127 ? 19.636 5.486 -27.502 1.00 93.88 127 GLY A CA 1
ATOM 1032 C C . GLY A 1 127 ? 19.782 4.017 -27.905 1.00 93.88 127 GLY A C 1
ATOM 1033 O O . GLY A 1 127 ? 20.201 3.732 -29.023 1.00 93.88 127 GLY A O 1
ATOM 1034 N N . ILE A 1 128 ? 19.495 3.080 -26.992 1.00 95.31 128 ILE A N 1
ATOM 1035 C CA . ILE A 1 128 ? 19.585 1.632 -27.250 1.00 95.31 128 ILE A CA 1
ATOM 1036 C C . ILE A 1 128 ? 18.339 1.141 -27.993 1.00 95.31 128 ILE A C 1
ATOM 1038 O O . ILE A 1 128 ? 18.437 0.221 -28.800 1.00 95.31 128 ILE A O 1
ATOM 1042 N N . ILE A 1 129 ? 17.186 1.750 -27.708 1.00 94.31 129 ILE A N 1
ATOM 1043 C CA . ILE A 1 129 ? 15.917 1.494 -28.396 1.00 94.31 129 ILE A CA 1
ATOM 1044 C C . ILE A 1 129 ? 15.413 2.778 -29.047 1.00 94.31 129 ILE A C 1
ATOM 1046 O O . ILE A 1 129 ? 15.696 3.878 -28.565 1.00 94.31 129 ILE A O 1
ATOM 1050 N N . THR A 1 130 ? 14.653 2.634 -30.128 1.00 94.94 130 THR A N 1
ATOM 1051 C CA . THR A 1 130 ? 13.987 3.764 -30.787 1.00 94.94 130 THR A CA 1
ATOM 1052 C C . THR A 1 130 ? 12.662 4.105 -30.100 1.00 94.94 130 THR A C 1
ATOM 1054 O O . THR A 1 130 ? 12.108 3.302 -29.343 1.00 94.94 130 THR A O 1
ATOM 1057 N N . ASP A 1 131 ? 12.123 5.297 -30.374 1.00 92.75 131 ASP A N 1
ATOM 1058 C CA . ASP A 1 131 ? 10.820 5.720 -29.840 1.00 92.75 131 ASP A CA 1
ATOM 1059 C C . ASP A 1 131 ? 9.691 4.760 -30.257 1.00 92.75 131 ASP A C 1
ATOM 1061 O O . ASP A 1 131 ? 8.817 4.430 -29.455 1.00 92.75 131 ASP A O 1
ATOM 1065 N N . GLU A 1 132 ? 9.761 4.234 -31.483 1.00 92.00 132 GLU A N 1
ATOM 1066 C CA . GLU A 1 132 ? 8.804 3.256 -32.008 1.00 92.00 132 GLU A CA 1
ATOM 1067 C C . GLU A 1 132 ? 8.848 1.930 -31.228 1.00 92.00 132 GLU A C 1
ATOM 1069 O O . GLU A 1 132 ? 7.809 1.365 -30.875 1.00 92.00 132 GLU A O 1
ATOM 1074 N N . GLU A 1 133 ? 10.048 1.443 -30.897 1.00 92.56 133 GLU A N 1
ATOM 1075 C CA . GLU A 1 133 ? 10.235 0.222 -30.105 1.00 92.56 133 GLU A CA 1
ATOM 1076 C C . GLU A 1 133 ? 9.783 0.397 -28.651 1.00 92.56 133 GLU A C 1
ATOM 1078 O O . GLU A 1 133 ? 9.220 -0.528 -28.052 1.00 92.56 133 GLU A O 1
ATOM 1083 N N . PHE A 1 134 ? 10.007 1.582 -28.078 1.00 95.19 134 PHE A N 1
ATOM 1084 C CA . PHE A 1 134 ? 9.527 1.934 -26.747 1.00 95.19 134 PHE A CA 1
ATOM 1085 C C . PHE A 1 134 ? 7.995 1.907 -26.688 1.00 95.19 134 PHE A C 1
ATOM 1087 O O . PHE A 1 134 ? 7.423 1.271 -25.798 1.00 95.19 134 PHE A O 1
ATOM 1094 N N . GLU A 1 135 ? 7.315 2.533 -27.652 1.00 92.75 135 GLU A N 1
ATOM 1095 C CA . GLU A 1 135 ? 5.852 2.535 -27.702 1.00 92.75 135 GLU A CA 1
ATOM 1096 C C . GLU A 1 135 ? 5.266 1.138 -27.915 1.00 92.75 135 GLU A C 1
ATOM 1098 O O . GLU A 1 135 ? 4.280 0.784 -27.262 1.00 92.75 135 GLU A O 1
ATOM 1103 N N . ALA A 1 136 ? 5.879 0.323 -28.778 1.00 94.12 136 ALA A N 1
ATOM 1104 C CA . ALA A 1 136 ? 5.451 -1.054 -29.002 1.00 94.12 136 ALA A CA 1
ATOM 1105 C C . ALA A 1 136 ? 5.538 -1.891 -27.714 1.00 94.12 136 ALA A C 1
ATOM 1107 O O . ALA A 1 136 ? 4.573 -2.565 -27.345 1.00 94.12 136 ALA A O 1
ATOM 1108 N N . LYS A 1 137 ? 6.655 -1.800 -26.976 1.00 91.25 137 LYS A N 1
ATOM 1109 C CA . LYS A 1 137 ? 6.828 -2.518 -25.701 1.00 91.25 137 LYS A CA 1
ATOM 1110 C C . LYS A 1 137 ? 5.921 -1.989 -24.597 1.00 91.25 137 LYS A C 1
ATOM 1112 O O . LYS A 1 137 ? 5.404 -2.783 -23.816 1.00 91.25 137 LYS A O 1
ATOM 1117 N N . LYS A 1 138 ? 5.679 -0.678 -24.551 1.00 92.31 138 LYS A N 1
ATOM 1118 C CA . LYS A 1 138 ? 4.726 -0.065 -23.619 1.00 92.31 138 LYS A CA 1
ATOM 1119 C C . LYS A 1 138 ? 3.302 -0.570 -23.859 1.00 92.31 138 LYS A C 1
ATOM 1121 O O . LYS A 1 138 ? 2.633 -0.948 -22.902 1.00 92.31 138 LYS A O 1
ATOM 1126 N N . LYS A 1 139 ? 2.845 -0.628 -25.116 1.00 91.62 139 LYS A N 1
ATOM 1127 C CA . LYS A 1 139 ? 1.527 -1.192 -25.467 1.00 91.62 139 LYS A CA 1
ATOM 1128 C C . LYS A 1 139 ? 1.433 -2.670 -25.101 1.00 91.62 139 LYS A C 1
ATOM 1130 O O . LYS A 1 139 ? 0.448 -3.077 -24.499 1.00 91.62 139 LYS A O 1
ATOM 1135 N N . GLN A 1 140 ? 2.489 -3.442 -25.363 1.00 89.38 140 GLN A N 1
ATOM 1136 C CA . GLN A 1 140 ? 2.556 -4.853 -24.985 1.00 89.38 140 GLN A CA 1
ATOM 1137 C C . GLN A 1 140 ? 2.482 -5.064 -23.463 1.00 89.38 140 GLN A C 1
ATOM 1139 O O . GLN A 1 140 ? 1.786 -5.969 -23.011 1.00 89.38 140 GLN A O 1
ATOM 1144 N N . LEU A 1 141 ? 3.172 -4.232 -22.676 1.00 87.25 141 LEU A N 1
ATOM 1145 C CA . LEU A 1 141 ? 3.117 -4.256 -21.208 1.00 87.25 141 LEU A CA 1
ATOM 1146 C C . LEU A 1 141 ? 1.718 -3.927 -20.675 1.00 87.25 141 LEU A C 1
ATOM 1148 O O . LEU A 1 141 ? 1.280 -4.541 -19.708 1.00 87.25 141 LEU A O 1
ATOM 1152 N N . LEU A 1 142 ? 1.020 -2.994 -21.326 1.00 87.06 142 LEU A N 1
ATOM 1153 C CA . LEU A 1 142 ? -0.337 -2.574 -20.964 1.00 87.06 142 LEU A CA 1
ATOM 1154 C C . LEU A 1 142 ? -1.440 -3.464 -21.570 1.00 87.06 142 LEU A C 1
ATOM 1156 O O . LEU A 1 142 ? -2.603 -3.310 -21.207 1.00 87.06 142 LEU A O 1
ATOM 1160 N N . GLY A 1 143 ? -1.094 -4.393 -22.467 1.00 84.69 143 GLY A N 1
ATOM 1161 C CA . GLY A 1 143 ? -2.041 -5.300 -23.124 1.00 84.69 143 GLY A CA 1
ATOM 1162 C C . GLY A 1 143 ? -3.025 -4.613 -24.081 1.00 84.69 143 GLY A C 1
ATOM 1163 O O . GLY A 1 143 ? -4.152 -5.091 -24.212 1.00 84.69 143 GLY A O 1
ATOM 1164 N N . LEU A 1 144 ? -2.615 -3.499 -24.702 1.00 75.00 144 LEU A N 1
ATOM 1165 C CA . LEU A 1 144 ? -3.415 -2.678 -25.627 1.00 75.00 144 LEU A CA 1
ATOM 1166 C C . LEU A 1 144 ? -3.212 -3.046 -27.101 1.00 75.00 144 LEU A C 1
ATOM 1168 O O . LEU A 1 144 ? -2.070 -3.408 -27.471 1.00 75.00 144 LEU A O 1
#

Foldseek 3Di:
DDDDDDPPPPPPPPPPPDDDPDPPPVVVVVVPVVQPPPPVQQWDDQPDPFIWHFGPVLQVQLCVVVVDGCHPDDSVSNVVSCVVVVGDIDTQDPVNVVVSVVVVVVVVLVVVLVVVLVVLVVCVVVVVDDPVRSVVVNCVSVVD

pLDDT: mean 71.24, std 17.15, range [38.88, 95.5]

Radius of gyration: 27.35 Å; chains: 1; bounding box: 55×73×67 Å

Sequence (144 aa):
MPRGRMARRMAHMTARRRRMTVRRMMTRRRRRRRRRIILAGGMIALGTAAVYKMSKKDTQRIEEHTGKTAEDLSDEELQAAIEDLQIQVDELSDAEYAEVEKADAAEEKEDSYLDELERLADLREKGIITDEEFEAKKKQLLGL

Secondary structure (DSSP, 8-state):
----SSSSSSSSSSSSSSSSSSTTSSSTTTTTTTT----TTTEEEETTTEEEE--HHHHHHHHHHHSS-TTTS-HHHHHHHHHHTT---EEPPHHHHHHHHHHHHHHHHHHHHHHHHHHHHHHHHTTSS-HHHHHHHHHHHHT-

=== Feature glossary ===
A reading guide for the features in this record.

Start from the sequence.

  · This is the polypeptide sequence — one letter per residue, N-terminus first. Length ranges from a few dozen residues for small domains to over a thousand for large multi-domain proteins.

Fold it, and you get atomic coordinates and the backbone conformation that goes with them.

  · Structure coordinates are given as an mmCIF _atom_site loop: one row per atom with element, residue name, chain id, sequence number, and x/y/z position in Å. Only the four main-chain atoms per residue are included here; side chains are omitted to keep the record compact.

  · Backbone dihedral angles. Every residue except chain termini has a φ (preceding-C → N → Cα → C) and a ψ (N → Cα → C → next-N). They are reported in degrees following the IUPAC sign convention. Secondary structure is essentially a statement about which (φ, ψ) basin each residue occupies.

  · The SS8 string is DSSP's per-residue secondary-structure call. α-helix (H) means an i→i+4 H-bond ladder; β-strand (E) means the residue participates in a β-sheet; 3₁₀ (G) and π (I) are tighter and wider helices; T/S are turns/bends; '-' is loop.

  · SS3 is a coarse helix/strand/coil call (letters a/b/c) made by the P-SEA algorithm from inter-Cα distances and dihedrals. It is less detailed than DSSP but needs only Cα positions.

Summarize the fold with a handful of shape descriptors and a per-residue structural alphabet.

  · Radius of gyration (Rg) is the root-mean-square distance of Cα atoms from their centroid — a single number for overall size and compactness. A globular domain of N residues has Rg ≈ 2.2·N^0.38 Å; an extended or disordered chain has a much larger Rg. The Cα contact count is the number of residue pairs whose Cα atoms are within 8 Å and are more than four positions apart in sequence — a standard proxy for tertiary packing density. The bounding box is the smallest axis-aligned box enclosing all Cα atoms.

  · The Foldseek 3Di string encodes local tertiary geometry as a 20-letter alphabet — one character per residue — derived from the relative positions of nearby Cα atoms. Unlike the amino-acid sequence, 3Di is a direct function of the 3D structure, so two proteins with the same fold have similar 3Di strings even at low sequence identity.

  · Solvent-accessible surface area (SASA) is the area in Å² traced out by the centre of a 1.4 Å probe sphere (a water molecule) rolled over the protein's van der Waals surface (Shrake–Rupley / Lee–Richards construction). Buried residues have near-zero SASA; fully exposed residues can exceed 200 Å². The total SASA scales roughly with the number of surface residues.

Ask how reliable the model is.

  · pLDDT (predicted Local Distance Difference Test) is AlphaFold's per-residue confidence score, ranging from 0 to 100. Values above 90 indicate high confidence (typically well-packed cores); 70–90 is confident; 50–70 low confidence; below 50 usually means the region is disordered or the prediction is unreliable there. AlphaFold stores pLDDT in the mmCIF B-factor column.

  · B-factor (Debye–Waller factor) reflects atomic displacement in the crystal lattice. It is an experimental observable (units Å²), not a prediction; low values mean the atom is pinned down, high values mean it moves or is heterogeneous across the crystal.

  · Predicted Aligned Error (PAE) is an AlphaFold confidence matrix: entry (i, j) is the expected error in the position of residue j, in ångströms, when the prediction is superimposed on the true structure at residue i. Low PAE within a block of residues means that block is internally rigid and well-predicted; high PAE between two blocks means their relative placement is uncertain even if each block individually is confident.

Place it in context: what it resembles, what it is annotated as, and how it looks.

  · Nearest PDB neighbors are the top structural matches found by Foldseek when searching this structure against the entire Protein Data Bank. Each hit reports a TM-score (0 to 1; >0.5 almost always implies the same fold) and an E-value. These are *structural* homologs — they may share no detectable sequence similarity.

  · Functional annotations link the protein to curated databases. InterPro entries identify conserved domains and families by matching the sequence against member-database signatures (Pfam, PROSITE, CDD, …). Gene Ontology (GO) terms describe molecular function, biological process, and cellular component in a controlled vocabulary. CATH places the structure in a hierarchical fold classification (Class/Architecture/Topology/Homologous-superfamily). The organism is the source species.

  · Three diagnostic plots accompany the record. The Cα contact map visualizes the tertiary structure as a 2D adjacency matrix (8 Å cutoff, sequence-local contacts suppressed). The Ramachandran plot shows the distribution of backbone (φ, ψ) torsions, with points in the α and β basins reflecting secondary structure content. The PAE plot shows AlphaFold's inter-residue confidence as a color matrix.

  · Six rendered views show the 3D structure from the faces of a cube — i.e. along ±x, ±y, ±z. Rendering representation is drawn randomly per protein from cartoon (secondary-structure ribbons), sticks (backbone bonds), or molecular surface; coloring is either N→C rainbow (blue at the N-terminus through red at the C-terminus) or one color per chain.